Protein AF-A0A1W9RDT6-F1 (afdb_monomer_lite)

Radius of gyration: 12.03 Å; chains: 1; bounding box: 27×30×32 Å

Foldseek 3Di:
DDDDDDQQADQQAWVVVCCVVPVVLCVLCVVVVQPQDDDPDGDRDGLNVSCVVSVPVCSPVSSVVSSVVCCVVPVD

Sequence (76 aa):
MAEKNERKITFETDVEDLALKYPKSVHFLTANNVRCIRCGEPLWCSVGELFEMDHVENPEKLLSELNDFIDENYSE

Structure (mmCIF, N/CA/C/O backbone):
data_AF-A0A1W9RDT6-F1
#
_entry.id   AF-A0A1W9RDT6-F1
#
loop_
_atom_site.group_PDB
_atom_site.id
_atom_site.type_symbol
_atom_site.label_atom_id
_atom_site.label_alt_id
_atom_site.label_comp_id
_atom_site.label_asym_id
_atom_site.label_entity_id
_atom_site.label_seq_id
_atom_site.pdbx_PDB_ins_code
_atom_site.Cartn_x
_atom_site.Cartn_y
_atom_site.Cartn_z
_atom_site.occupancy
_atom_site.B_iso_or_equiv
_atom_site.auth_seq_id
_atom_site.auth_comp_id
_atom_site.auth_asym_id
_atom_site.auth_atom_id
_atom_site.pdbx_PDB_model_num
ATOM 1 N N . MET A 1 1 ? 12.562 9.426 19.890 1.00 37.78 1 MET A N 1
ATOM 2 C CA . MET A 1 1 ? 12.844 9.576 18.448 1.00 37.78 1 MET A CA 1
ATOM 3 C C . MET A 1 1 ? 11.510 9.506 17.719 1.00 37.78 1 MET A C 1
ATOM 5 O O . MET A 1 1 ? 10.797 8.544 17.943 1.00 37.78 1 MET A O 1
ATOM 9 N N . ALA A 1 2 ? 11.177 10.573 16.984 1.00 39.47 2 ALA A N 1
ATOM 10 C CA . ALA A 1 2 ? 10.024 10.790 16.096 1.00 39.47 2 ALA A CA 1
ATOM 11 C C . ALA A 1 2 ? 8.730 9.986 16.357 1.00 39.47 2 ALA A C 1
ATOM 13 O O . ALA A 1 2 ? 8.469 8.971 15.721 1.00 39.47 2 ALA A O 1
ATOM 14 N N . GLU A 1 3 ? 7.862 10.543 17.203 1.00 47.31 3 GLU A N 1
ATOM 15 C CA . GLU A 1 3 ? 6.414 10.434 17.012 1.00 47.31 3 GLU A CA 1
ATOM 16 C C . GLU A 1 3 ? 6.049 11.114 15.681 1.00 47.31 3 GLU A C 1
ATOM 18 O O . GLU A 1 3 ? 6.223 12.324 15.527 1.00 47.31 3 GLU A O 1
ATOM 23 N N . LYS A 1 4 ? 5.556 10.342 14.708 1.00 44.88 4 LYS A N 1
ATOM 24 C CA . LYS A 1 4 ? 4.766 10.858 13.585 1.00 44.88 4 LYS A CA 1
ATOM 25 C C . LYS A 1 4 ? 3.506 10.010 13.425 1.00 44.88 4 LYS A C 1
ATOM 27 O O . LYS A 1 4 ? 3.513 8.962 12.793 1.00 44.88 4 LYS A O 1
ATOM 32 N N . ASN A 1 5 ? 2.428 10.508 14.024 1.00 50.81 5 ASN A N 1
ATOM 33 C CA . ASN A 1 5 ? 1.075 10.446 13.464 1.00 50.81 5 ASN A CA 1
ATOM 34 C C . ASN A 1 5 ? 1.176 11.021 12.017 1.00 50.81 5 ASN A C 1
ATOM 36 O O . ASN A 1 5 ? 1.998 11.905 11.791 1.00 50.81 5 ASN A O 1
ATOM 40 N N . GLU A 1 6 ? 0.523 10.564 10.949 1.00 47.38 6 GLU A N 1
ATOM 41 C CA . GLU A 1 6 ? -0.905 10.339 10.707 1.00 47.38 6 GLU A CA 1
ATOM 42 C C . GLU A 1 6 ? -1.021 9.551 9.386 1.00 47.38 6 GLU A C 1
ATOM 44 O O . GLU A 1 6 ? -0.573 10.075 8.371 1.00 47.38 6 GLU A O 1
ATOM 49 N N . ARG A 1 7 ? -1.576 8.327 9.399 1.00 54.91 7 ARG A N 1
ATOM 50 C CA . ARG A 1 7 ? -2.189 7.552 8.280 1.00 54.91 7 ARG A CA 1
ATOM 51 C C . ARG A 1 7 ? -1.578 7.585 6.856 1.00 54.91 7 ARG A C 1
ATOM 53 O O . ARG A 1 7 ? -2.209 7.082 5.938 1.00 54.91 7 ARG A O 1
ATOM 60 N N . LYS A 1 8 ? -0.376 8.120 6.637 1.00 63.38 8 LYS A N 1
ATOM 61 C CA . LYS A 1 8 ? 0.252 8.241 5.318 1.00 63.38 8 LYS A CA 1
ATOM 62 C C . LYS A 1 8 ? 1.355 7.214 5.153 1.00 63.38 8 LYS A C 1
ATOM 64 O O . LYS A 1 8 ? 2.425 7.336 5.743 1.00 63.38 8 LYS A O 1
ATOM 69 N N . ILE A 1 9 ? 1.077 6.225 4.319 1.00 76.62 9 ILE A N 1
ATOM 70 C CA . ILE A 1 9 ? 2.036 5.255 3.812 1.00 76.62 9 ILE A CA 1
ATOM 71 C C . ILE A 1 9 ? 2.967 5.974 2.837 1.00 76.62 9 ILE A C 1
ATOM 73 O O . ILE A 1 9 ? 2.512 6.682 1.935 1.00 76.62 9 ILE A O 1
ATOM 77 N N . THR A 1 10 ? 4.267 5.783 3.021 1.00 80.19 10 THR A N 1
ATOM 78 C CA . THR A 1 10 ? 5.342 6.276 2.151 1.00 80.19 10 THR A CA 1
ATOM 79 C C . THR A 1 10 ? 6.103 5.108 1.524 1.00 80.19 10 THR A C 1
ATOM 81 O O . THR A 1 10 ? 5.952 3.963 1.941 1.00 80.19 10 THR A O 1
ATOM 84 N N . PHE A 1 11 ? 6.962 5.371 0.537 1.00 78.94 11 PHE A N 1
ATOM 85 C CA . PHE A 1 11 ? 7.825 4.335 -0.055 1.00 78.94 11 PHE A CA 1
ATOM 86 C C . PHE A 1 11 ? 8.789 3.689 0.944 1.00 78.94 11 PHE A C 1
ATOM 88 O O . PHE A 1 11 ? 9.159 2.531 0.777 1.00 78.94 11 PHE A O 1
ATOM 95 N N . GLU A 1 12 ? 9.161 4.431 1.985 1.00 78.31 12 GLU A N 1
ATOM 96 C CA . GLU A 1 12 ? 9.981 3.956 3.101 1.00 78.31 12 GLU A CA 1
ATOM 97 C C . GLU A 1 12 ? 9.177 3.112 4.100 1.00 78.31 12 GLU A C 1
ATOM 99 O O . GLU A 1 12 ? 9.751 2.544 5.021 1.00 78.31 12 GLU A O 1
ATOM 104 N N . THR A 1 13 ? 7.850 3.041 3.953 1.00 79.94 13 THR A N 1
ATOM 105 C CA . THR A 1 13 ? 7.015 2.202 4.813 1.00 79.94 13 THR A CA 1
ATOM 106 C C . THR A 1 13 ? 7.224 0.738 4.458 1.00 79.94 13 THR A C 1
ATOM 108 O O . THR A 1 13 ? 7.191 0.357 3.285 1.00 79.94 13 THR A O 1
ATOM 111 N N . ASP A 1 14 ? 7.406 -0.088 5.481 1.00 78.88 14 ASP A N 1
ATOM 112 C CA . ASP A 1 14 ? 7.499 -1.531 5.325 1.00 78.88 14 ASP A CA 1
ATOM 113 C C . ASP A 1 14 ? 6.154 -2.121 4.903 1.00 78.88 14 ASP A C 1
ATOM 115 O O . ASP A 1 14 ? 5.109 -1.852 5.507 1.00 78.88 14 ASP A O 1
ATOM 119 N N . VAL A 1 15 ? 6.183 -2.979 3.879 1.00 76.12 15 VAL A N 1
ATOM 120 C CA . VAL A 1 15 ? 4.999 -3.738 3.455 1.00 76.12 15 VAL A CA 1
ATOM 121 C C . VAL A 1 15 ? 4.510 -4.626 4.599 1.00 76.12 15 VAL A C 1
ATOM 123 O O . VAL A 1 15 ? 3.312 -4.865 4.698 1.00 76.12 15 VAL A O 1
ATOM 126 N N . GLU A 1 16 ? 5.399 -5.059 5.499 1.00 75.44 16 GLU A N 1
ATOM 127 C CA . GLU A 1 16 ? 5.033 -5.788 6.716 1.00 75.44 16 GLU A CA 1
ATOM 128 C C . GLU A 1 16 ? 4.132 -4.955 7.639 1.00 75.44 16 GLU A C 1
ATOM 130 O O . GLU A 1 16 ? 3.034 -5.397 7.967 1.00 75.44 16 GLU A O 1
ATOM 135 N N . ASP A 1 17 ? 4.554 -3.750 8.036 1.00 77.19 17 ASP A N 1
ATOM 136 C CA . ASP A 1 17 ? 3.771 -2.886 8.932 1.00 77.19 17 ASP A CA 1
ATOM 137 C C . ASP A 1 17 ? 2.438 -2.491 8.278 1.00 77.19 17 ASP A C 1
ATOM 139 O O . ASP A 1 17 ? 1.388 -2.510 8.925 1.00 77.19 17 ASP A O 1
ATOM 143 N N . LEU A 1 18 ? 2.457 -2.245 6.963 1.00 77.25 18 LEU A N 1
ATOM 144 C CA . LEU A 1 18 ? 1.256 -2.027 6.165 1.00 77.25 18 LEU A CA 1
ATOM 145 C C . LEU A 1 18 ? 0.341 -3.257 6.138 1.00 77.25 18 LEU A C 1
ATOM 147 O O . LEU A 1 18 ? -0.863 -3.108 6.309 1.00 77.25 18 LEU A O 1
ATOM 151 N N . ALA A 1 19 ? 0.871 -4.463 5.946 1.00 74.00 19 ALA A N 1
ATOM 152 C CA . ALA A 1 19 ? 0.090 -5.697 5.921 1.00 74.00 19 ALA A CA 1
ATOM 153 C C . ALA A 1 19 ? -0.473 -6.057 7.303 1.00 74.00 19 ALA A C 1
ATOM 155 O O . ALA A 1 19 ? -1.595 -6.555 7.398 1.00 74.00 19 ALA A O 1
ATOM 156 N N . LEU A 1 20 ? 0.288 -5.781 8.364 1.00 75.00 20 LEU A N 1
ATOM 157 C CA . LEU A 1 20 ? -0.107 -5.997 9.753 1.00 75.00 20 LEU A CA 1
ATOM 158 C C . LEU A 1 20 ? -1.209 -5.026 10.186 1.00 75.00 20 LEU A C 1
ATOM 160 O O . LEU A 1 20 ? -2.184 -5.449 10.806 1.00 75.00 20 LEU A O 1
ATOM 164 N N . LYS A 1 21 ? -1.078 -3.735 9.857 1.00 73.75 21 LYS A N 1
ATOM 165 C CA . LYS A 1 21 ? -2.075 -2.707 10.205 1.00 73.75 21 LYS A CA 1
ATOM 166 C C . LYS A 1 21 ? -3.277 -2.719 9.265 1.00 73.75 21 LYS A C 1
ATOM 168 O O . LYS A 1 21 ? -4.414 -2.560 9.706 1.00 73.75 21 LYS A O 1
ATOM 173 N N . TYR A 1 22 ? -3.029 -2.928 7.977 1.00 77.62 22 TYR A N 1
ATOM 174 C CA . TYR A 1 22 ? -4.000 -2.795 6.896 1.00 77.62 22 TYR A CA 1
ATOM 175 C C . TYR A 1 22 ? -3.950 -4.011 5.954 1.00 77.62 22 TYR A C 1
ATOM 177 O O . TYR A 1 22 ? -3.544 -3.904 4.793 1.00 77.62 22 TYR A O 1
ATOM 185 N N . PRO A 1 23 ? -4.431 -5.190 6.387 1.00 73.25 23 PRO A N 1
ATOM 186 C CA . PRO A 1 23 ? -4.427 -6.394 5.550 1.00 73.25 23 PRO A CA 1
ATOM 187 C C . PRO A 1 23 ? -5.234 -6.233 4.248 1.00 73.25 23 PRO A C 1
ATOM 189 O O . PRO A 1 23 ? -4.960 -6.905 3.254 1.00 73.25 23 PRO A O 1
ATOM 192 N N . LYS A 1 24 ? -6.205 -5.307 4.209 1.00 75.69 24 LYS A N 1
ATOM 193 C CA . LYS A 1 24 ? -6.963 -4.975 2.990 1.00 75.69 24 LYS A CA 1
ATOM 194 C C . LYS A 1 24 ? -6.107 -4.277 1.924 1.00 75.69 24 LYS A C 1
ATOM 196 O O . LYS A 1 24 ? -6.346 -4.474 0.735 1.00 75.69 24 LYS A O 1
ATOM 201 N N . SER A 1 25 ? -5.093 -3.519 2.328 1.00 73.62 25 SER A N 1
ATOM 202 C CA . SER A 1 25 ? -4.180 -2.811 1.422 1.00 73.62 25 SER A CA 1
ATOM 203 C C . SER A 1 25 ? -3.339 -3.782 0.594 1.00 73.62 25 SER A C 1
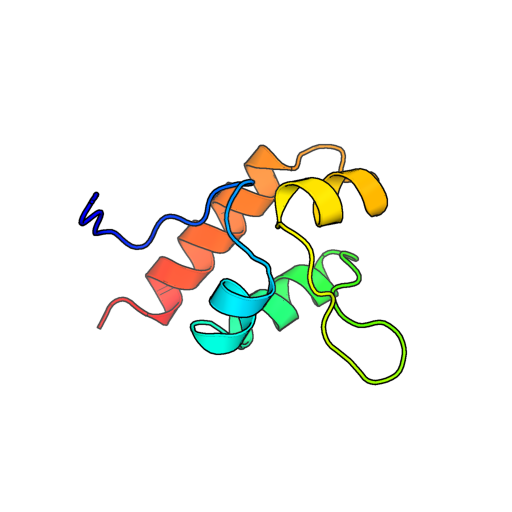ATOM 205 O O . SER A 1 25 ? -3.120 -3.563 -0.594 1.00 73.62 25 SER A O 1
ATOM 207 N N . VAL A 1 26 ? -2.969 -4.929 1.175 1.00 71.12 26 VAL A N 1
ATOM 208 C CA . VAL A 1 26 ? -2.309 -6.040 0.464 1.00 71.12 26 VAL A CA 1
ATOM 209 C C . VAL A 1 26 ? -3.207 -6.612 -0.636 1.00 71.12 26 VAL A C 1
ATOM 211 O O . VAL A 1 26 ? -2.727 -6.961 -1.716 1.00 71.12 26 VAL A O 1
ATOM 214 N N . HIS A 1 27 ? -4.519 -6.683 -0.393 1.00 71.19 27 HIS A N 1
ATOM 215 C CA . HIS A 1 27 ? -5.483 -7.139 -1.393 1.00 71.19 27 HIS A CA 1
ATOM 216 C C . HIS A 1 27 ? -5.599 -6.147 -2.559 1.00 71.19 27 HIS A C 1
ATOM 218 O O . HIS A 1 27 ? -5.613 -6.566 -3.715 1.00 71.19 27 HIS A O 1
ATOM 224 N N . PHE A 1 28 ? -5.605 -4.841 -2.268 1.00 77.12 28 PHE A N 1
ATOM 225 C CA . PHE A 1 28 ? -5.589 -3.788 -3.288 1.00 77.12 28 PHE A CA 1
ATOM 226 C C . PHE A 1 28 ? -4.317 -3.837 -4.148 1.00 77.12 28 PHE A C 1
ATOM 228 O O . PHE A 1 28 ? -4.395 -3.789 -5.375 1.00 77.12 28 PHE A O 1
ATOM 235 N N . LEU A 1 29 ? -3.150 -4.000 -3.521 1.00 73.69 29 LEU A N 1
ATOM 236 C CA . LEU A 1 29 ? -1.865 -4.159 -4.211 1.00 73.69 29 LEU A CA 1
ATOM 237 C C . LEU A 1 29 ? -1.866 -5.403 -5.114 1.00 73.69 29 LEU A C 1
ATOM 239 O O . LEU A 1 29 ? -1.551 -5.307 -6.298 1.00 73.69 29 LEU A O 1
ATOM 243 N N . THR A 1 30 ? -2.340 -6.539 -4.594 1.00 68.81 30 THR A N 1
ATOM 244 C CA . THR A 1 30 ? -2.472 -7.792 -5.360 1.00 68.81 30 THR A CA 1
ATOM 245 C C . THR A 1 30 ? -3.408 -7.637 -6.566 1.00 68.81 30 THR A C 1
ATOM 247 O O . THR A 1 30 ? -3.123 -8.170 -7.638 1.00 68.81 30 THR A O 1
ATOM 250 N N . ALA A 1 31 ? -4.508 -6.884 -6.428 1.00 69.81 31 AL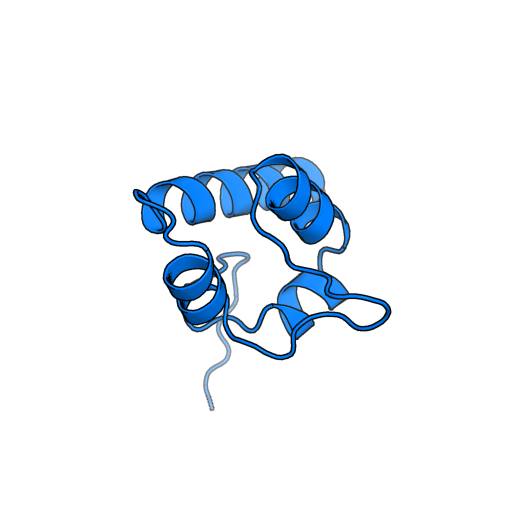A A N 1
ATOM 251 C CA . ALA A 1 31 ? -5.420 -6.583 -7.534 1.00 69.81 31 ALA A CA 1
ATOM 252 C C . ALA A 1 31 ? -4.771 -5.703 -8.620 1.00 69.81 31 ALA A C 1
ATOM 254 O O . ALA A 1 31 ? -5.090 -5.841 -9.800 1.00 69.81 31 ALA A O 1
ATOM 255 N N . ASN A 1 32 ? -3.816 -4.853 -8.238 1.00 67.88 32 ASN A N 1
ATOM 256 C CA . ASN A 1 32 ? -3.048 -3.990 -9.137 1.00 67.88 32 ASN A CA 1
ATOM 257 C C . ASN A 1 32 ? -1.804 -4.677 -9.739 1.00 67.88 32 ASN A C 1
ATOM 259 O O . ASN A 1 32 ? -0.886 -3.997 -10.178 1.00 67.88 32 ASN A O 1
ATOM 263 N N . ASN A 1 33 ? -1.776 -6.015 -9.788 1.00 63.47 33 ASN A N 1
ATOM 264 C CA . ASN A 1 33 ? -0.634 -6.844 -10.216 1.00 63.47 33 ASN A CA 1
ATOM 265 C C . ASN A 1 33 ? 0.610 -6.795 -9.323 1.00 63.47 33 ASN A C 1
ATOM 267 O O . ASN A 1 33 ? 1.524 -7.584 -9.553 1.00 63.47 33 ASN A O 1
ATOM 271 N N . VAL A 1 34 ? 0.606 -6.003 -8.251 1.00 66.94 34 VAL A N 1
ATOM 272 C CA . VAL A 1 34 ? 1.740 -5.922 -7.339 1.00 66.94 34 VAL A CA 1
ATOM 273 C C . VAL A 1 34 ? 1.774 -7.175 -6.472 1.00 66.94 34 VAL A C 1
ATOM 275 O O . VAL A 1 34 ? 0.935 -7.393 -5.592 1.00 66.94 34 VAL A O 1
ATOM 278 N N . ARG A 1 35 ? 2.751 -8.045 -6.733 1.00 55.22 35 ARG A N 1
ATOM 279 C CA . ARG A 1 35 ? 2.859 -9.342 -6.054 1.00 55.22 35 ARG A CA 1
ATOM 280 C C . ARG A 1 35 ? 3.443 -9.183 -4.653 1.00 55.22 35 ARG A C 1
ATOM 282 O O . ARG A 1 35 ? 4.616 -9.454 -4.437 1.00 55.22 35 ARG A O 1
ATOM 289 N N . CYS A 1 36 ? 2.610 -8.834 -3.674 1.00 55.88 36 CYS A N 1
ATOM 290 C CA . CYS A 1 36 ? 2.997 -8.810 -2.253 1.00 55.88 36 CYS A CA 1
ATOM 291 C C . CYS A 1 36 ? 3.247 -10.202 -1.638 1.00 55.88 36 CYS A C 1
ATOM 293 O O . CYS A 1 36 ? 3.759 -10.301 -0.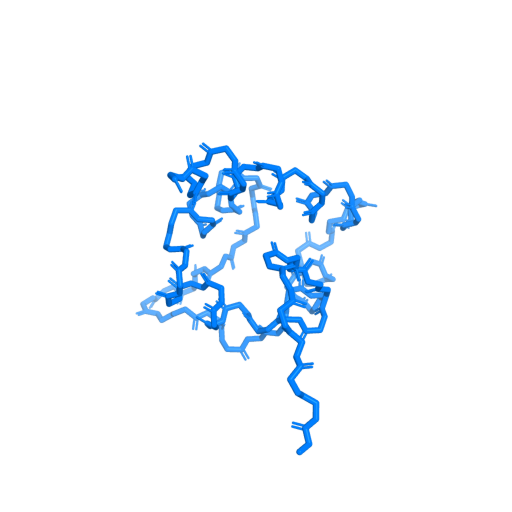524 1.00 55.88 36 CYS A O 1
ATOM 295 N N . ILE A 1 37 ? 2.861 -11.277 -2.333 1.00 53.03 37 ILE A N 1
ATOM 296 C CA . ILE A 1 37 ? 2.883 -12.652 -1.826 1.00 53.03 37 ILE A CA 1
ATOM 297 C C . ILE A 1 37 ? 3.558 -13.578 -2.831 1.00 53.03 37 ILE A C 1
ATOM 299 O O . ILE A 1 37 ? 3.030 -13.860 -3.909 1.00 53.03 37 ILE A O 1
ATOM 303 N N . ARG A 1 38 ? 4.724 -14.105 -2.451 1.00 43.19 38 ARG A N 1
ATOM 304 C CA . ARG A 1 38 ? 5.366 -15.215 -3.153 1.00 43.19 38 ARG A CA 1
ATOM 305 C C . ARG A 1 38 ? 5.201 -16.463 -2.293 1.00 43.19 38 ARG A C 1
ATOM 307 O O . ARG A 1 38 ? 5.850 -16.606 -1.270 1.00 43.19 38 ARG A O 1
ATOM 314 N N . CYS A 1 39 ? 4.342 -17.379 -2.733 1.00 40.47 39 CYS A N 1
ATOM 315 C CA . CYS A 1 39 ? 4.414 -18.792 -2.356 1.00 40.47 39 CYS A CA 1
ATOM 316 C C . CYS A 1 39 ? 4.469 -19.115 -0.838 1.00 40.47 39 CYS A C 1
ATOM 318 O O . CYS A 1 39 ? 5.126 -20.083 -0.467 1.00 40.47 39 CYS A O 1
ATOM 320 N N . GLY A 1 40 ? 3.772 -18.358 0.023 1.00 46.56 40 GLY A N 1
ATOM 321 C CA . GLY A 1 40 ? 3.542 -18.738 1.428 1.00 46.56 40 GLY A CA 1
ATOM 322 C C . GLY A 1 40 ? 3.951 -17.727 2.502 1.00 46.56 40 GLY A C 1
ATOM 323 O O . GLY A 1 40 ? 3.491 -17.883 3.628 1.00 46.56 40 GLY A O 1
ATOM 324 N N . GLU A 1 41 ? 4.717 -16.679 2.179 1.00 46.28 41 GLU A N 1
ATOM 325 C CA . GLU A 1 41 ? 5.108 -15.628 3.137 1.00 46.28 41 GLU A CA 1
ATOM 326 C C . GLU A 1 41 ? 4.981 -14.217 2.511 1.00 46.28 41 GLU A C 1
ATOM 328 O O . GLU A 1 41 ? 5.215 -14.059 1.304 1.00 46.28 41 GLU A O 1
ATOM 333 N N . PRO A 1 42 ? 4.553 -13.197 3.285 1.00 56.81 42 PRO A N 1
ATOM 334 C CA . PRO A 1 42 ? 4.539 -11.804 2.838 1.00 56.81 42 PRO A CA 1
ATOM 335 C C . PRO A 1 42 ? 5.973 -11.312 2.600 1.00 56.81 42 PRO A C 1
ATOM 337 O O . PRO A 1 42 ? 6.889 -11.663 3.339 1.00 56.81 42 PRO A O 1
ATOM 340 N N . LEU A 1 43 ? 6.185 -10.509 1.556 1.00 59.19 43 LEU A N 1
ATOM 341 C CA . LEU A 1 43 ? 7.499 -9.916 1.293 1.00 59.19 43 LEU A CA 1
ATOM 342 C C . LEU A 1 43 ? 7.899 -8.954 2.427 1.00 59.19 43 LEU A C 1
ATOM 344 O O . LEU A 1 43 ? 7.216 -7.958 2.663 1.00 59.19 43 LEU A O 1
ATOM 348 N N . TRP A 1 44 ? 9.037 -9.220 3.075 1.00 68.00 44 TRP A N 1
ATOM 349 C CA . TRP A 1 44 ? 9.720 -8.291 3.987 1.00 68.00 44 TRP A CA 1
ATOM 350 C C . TRP A 1 44 ? 10.535 -7.253 3.211 1.00 68.00 44 TRP A C 1
ATOM 352 O O . TRP A 1 44 ? 11.764 -7.241 3.256 1.00 68.00 44 TRP A O 1
ATOM 362 N N . CYS A 1 45 ? 9.847 -6.404 2.457 1.00 70.88 45 CYS A N 1
ATOM 363 C CA . CYS A 1 45 ? 10.466 -5.296 1.733 1.00 70.88 45 CYS A CA 1
ATOM 364 C C . CYS A 1 45 ? 9.685 -4.002 1.983 1.00 70.88 45 CYS A C 1
ATOM 366 O O . CYS A 1 45 ? 8.530 -4.030 2.419 1.00 70.88 45 CYS A O 1
ATOM 368 N N . SER A 1 46 ? 10.296 -2.860 1.677 1.00 80.94 46 SER A N 1
ATOM 369 C CA . SER A 1 46 ? 9.607 -1.568 1.705 1.00 80.94 46 SER A CA 1
ATOM 370 C C . SER A 1 46 ? 8.706 -1.403 0.477 1.00 80.94 46 SER A C 1
ATOM 372 O O . SER A 1 46 ? 8.952 -1.989 -0.580 1.00 80.94 46 SER A O 1
ATOM 374 N N . VAL A 1 47 ? 7.656 -0.588 0.598 1.00 79.81 47 VAL A N 1
ATOM 375 C CA . VAL A 1 47 ? 6.686 -0.336 -0.484 1.00 79.81 47 VAL A CA 1
ATOM 376 C C . VAL A 1 47 ? 7.379 0.197 -1.747 1.00 79.81 47 VAL A C 1
ATOM 378 O O . VAL A 1 47 ? 7.007 -0.182 -2.855 1.00 79.81 47 VAL A O 1
ATOM 381 N N . GLY A 1 48 ? 8.419 1.022 -1.594 1.00 77.56 48 GLY A N 1
ATOM 382 C CA . GLY A 1 48 ? 9.245 1.497 -2.708 1.00 77.56 48 GLY A CA 1
ATOM 383 C C . GLY A 1 48 ? 9.939 0.367 -3.465 1.00 77.56 48 GLY A C 1
ATOM 384 O O . GLY A 1 48 ? 9.776 0.263 -4.678 1.00 77.56 48 GLY A O 1
ATOM 385 N N . GLU A 1 49 ? 10.634 -0.523 -2.752 1.00 79.75 49 GLU A N 1
ATOM 386 C CA . GLU A 1 49 ? 11.322 -1.663 -3.373 1.00 79.75 49 GLU A CA 1
ATOM 387 C C . GLU A 1 49 ? 10.343 -2.607 -4.075 1.00 79.75 49 GLU A C 1
ATOM 389 O O . GLU A 1 49 ? 10.623 -3.101 -5.165 1.00 79.75 49 GLU A O 1
ATOM 394 N N . LEU A 1 50 ? 9.169 -2.832 -3.481 1.00 77.25 50 LEU A N 1
ATOM 395 C CA . LEU A 1 50 ? 8.108 -3.634 -4.085 1.00 77.25 50 LEU A CA 1
ATOM 396 C C . LEU A 1 50 ? 7.668 -3.055 -5.441 1.00 77.25 50 LEU A C 1
ATOM 398 O O . LEU A 1 50 ? 7.517 -3.799 -6.410 1.00 77.25 50 LEU A O 1
ATOM 402 N N . PHE A 1 51 ? 7.483 -1.735 -5.521 1.00 78.00 51 PHE A N 1
ATOM 403 C CA . PHE A 1 51 ? 7.109 -1.066 -6.766 1.00 78.00 51 PHE A CA 1
ATOM 404 C C . PHE A 1 51 ? 8.215 -1.073 -7.813 1.00 78.00 51 PHE A C 1
ATOM 406 O O . PHE A 1 51 ? 7.917 -1.243 -8.995 1.00 78.00 51 PHE A O 1
ATOM 413 N N . GLU A 1 52 ? 9.473 -0.925 -7.400 1.00 78.38 52 GLU A N 1
ATOM 414 C CA . GLU A 1 52 ? 10.608 -1.050 -8.314 1.00 78.38 52 GLU A CA 1
ATOM 415 C C . GLU A 1 52 ? 10.726 -2.474 -8.872 1.00 78.38 52 GLU A C 1
ATOM 417 O O . GLU A 1 52 ? 10.903 -2.646 -10.078 1.00 78.38 52 GLU A O 1
ATOM 422 N N . MET A 1 53 ? 10.555 -3.499 -8.030 1.00 73.19 53 MET A N 1
ATOM 423 C CA . MET A 1 53 ? 10.596 -4.906 -8.448 1.00 73.19 53 MET A CA 1
ATOM 424 C C . MET A 1 53 ? 9.473 -5.274 -9.420 1.00 73.19 53 MET A C 1
ATOM 426 O O . MET A 1 53 ? 9.696 -6.047 -10.354 1.00 73.19 53 MET A O 1
ATOM 430 N N . ASP A 1 54 ? 8.270 -4.744 -9.200 1.00 73.62 54 ASP A N 1
ATOM 431 C CA . ASP A 1 54 ? 7.111 -4.995 -10.062 1.00 73.62 54 ASP A CA 1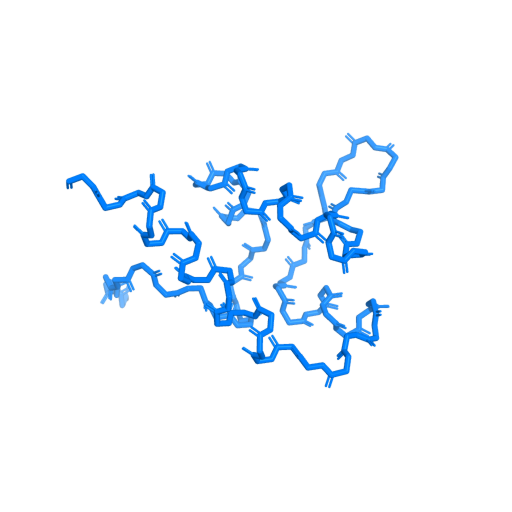
ATOM 432 C C . ASP A 1 54 ? 7.083 -4.067 -11.294 1.00 73.62 54 ASP A C 1
ATOM 434 O O . ASP A 1 54 ? 6.190 -4.172 -12.130 1.00 73.62 54 ASP A O 1
ATOM 438 N N . HIS A 1 55 ? 8.090 -3.192 -11.451 1.00 72.19 55 HIS A N 1
ATOM 439 C CA . HIS A 1 55 ? 8.178 -2.199 -12.525 1.00 72.19 55 HIS A CA 1
ATOM 440 C C . HIS A 1 55 ? 6.916 -1.329 -12.635 1.00 72.19 55 HIS A C 1
ATOM 442 O O . HIS A 1 55 ? 6.440 -1.027 -13.733 1.00 72.19 55 HIS A O 1
ATOM 448 N N . VAL A 1 56 ? 6.366 -0.906 -11.494 1.00 77.94 56 VAL A N 1
ATOM 449 C CA . VAL A 1 56 ? 5.203 -0.017 -11.472 1.00 77.94 56 VAL A CA 1
ATOM 450 C C . VAL A 1 56 ? 5.596 1.321 -12.092 1.00 77.94 56 VAL A C 1
ATOM 452 O O . VAL A 1 56 ? 6.419 2.050 -11.548 1.00 77.94 56 VAL A O 1
ATOM 455 N N . GLU A 1 57 ? 4.983 1.667 -13.227 1.00 76.06 57 GLU A N 1
ATOM 456 C CA . GLU A 1 57 ? 5.277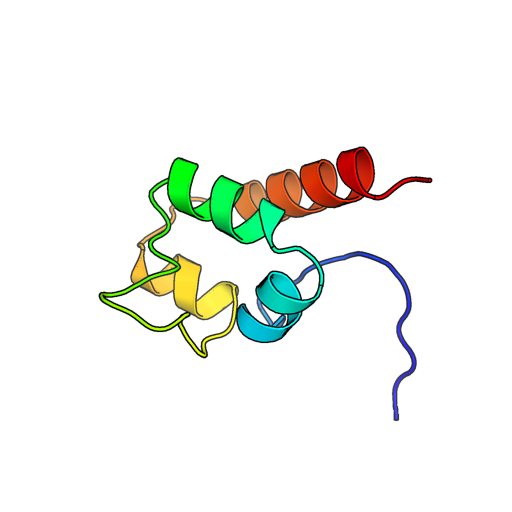 2.917 -13.945 1.00 76.06 57 GLU A CA 1
ATOM 457 C C . GLU A 1 57 ? 4.929 4.169 -13.122 1.00 76.06 57 GLU A C 1
ATOM 459 O O . GLU A 1 57 ? 5.532 5.227 -13.298 1.00 76.06 57 GLU A O 1
ATOM 464 N N . ASN A 1 58 ? 3.963 4.064 -12.200 1.00 81.31 58 ASN A N 1
ATOM 465 C CA . ASN A 1 58 ? 3.521 5.171 -11.350 1.00 81.31 58 ASN A CA 1
ATOM 466 C C . ASN A 1 58 ? 3.405 4.766 -9.869 1.00 81.31 58 ASN A C 1
ATOM 468 O O . ASN A 1 58 ? 2.290 4.648 -9.348 1.00 81.31 58 ASN A O 1
ATOM 472 N N . PRO A 1 59 ? 4.542 4.604 -9.169 1.00 77.69 59 PRO A N 1
ATOM 473 C CA . PRO A 1 59 ? 4.555 4.231 -7.759 1.00 77.69 59 PRO A CA 1
ATOM 474 C C . PRO A 1 59 ? 3.844 5.274 -6.887 1.00 77.69 59 PRO A C 1
ATOM 476 O O . PRO A 1 59 ? 3.092 4.924 -5.984 1.00 77.69 59 PRO A O 1
ATOM 479 N N . GLU A 1 60 ? 4.014 6.564 -7.197 1.00 80.94 60 GLU A N 1
ATOM 480 C CA . GLU A 1 60 ? 3.365 7.676 -6.482 1.00 80.94 60 GLU A CA 1
ATOM 481 C C . GLU A 1 60 ? 1.848 7.634 -6.604 1.00 80.94 60 GLU A C 1
ATOM 483 O O . GLU A 1 60 ? 1.140 7.815 -5.616 1.00 80.94 60 GLU A O 1
ATOM 488 N N . LYS A 1 61 ? 1.344 7.336 -7.805 1.00 83.12 61 LYS A N 1
ATOM 489 C CA . LYS A 1 61 ? -0.093 7.237 -8.042 1.00 83.12 61 LYS A CA 1
ATOM 490 C C . LYS A 1 61 ? -0.681 6.060 -7.273 1.00 83.12 61 LYS A C 1
ATOM 492 O O . LYS A 1 61 ? -1.684 6.231 -6.594 1.00 83.12 61 LYS A O 1
ATOM 497 N N . LEU A 1 62 ? -0.038 4.894 -7.335 1.00 81.94 62 LEU A N 1
ATOM 498 C CA . LEU A 1 62 ? -0.519 3.714 -6.622 1.00 81.94 62 LEU A CA 1
ATOM 499 C C . LEU A 1 62 ? -0.492 3.914 -5.101 1.00 81.94 62 LEU A C 1
ATOM 501 O O . LEU A 1 62 ? -1.423 3.514 -4.410 1.00 81.94 62 LEU A O 1
ATOM 505 N N . LEU A 1 63 ? 0.554 4.566 -4.588 1.00 81.19 63 LEU A N 1
ATOM 506 C CA . LEU A 1 63 ? 0.677 4.925 -3.178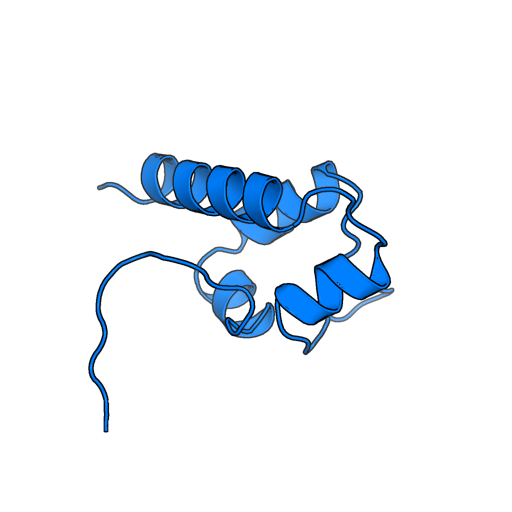 1.00 81.19 63 LEU A CA 1
ATOM 507 C C . LEU A 1 63 ? -0.417 5.914 -2.744 1.00 81.19 63 LEU A C 1
ATOM 509 O O . LEU A 1 63 ? -0.965 5.773 -1.653 1.00 81.19 63 LEU A O 1
ATOM 513 N N . SER A 1 64 ? -0.747 6.906 -3.575 1.00 84.12 64 SER A N 1
ATOM 514 C CA . SER A 1 64 ? -1.862 7.822 -3.314 1.00 84.12 64 SER A CA 1
ATOM 515 C C . SER A 1 64 ? -3.202 7.092 -3.265 1.00 84.12 64 SER A C 1
ATOM 517 O O . SER A 1 64 ? -3.928 7.273 -2.295 1.00 84.12 64 SER A O 1
ATOM 519 N N . GLU A 1 65 ? -3.492 6.225 -4.237 1.00 85.38 65 GLU A N 1
ATOM 520 C CA . GLU A 1 65 ? -4.721 5.415 -4.252 1.00 85.38 65 GLU A CA 1
ATOM 521 C C . GLU A 1 65 ? -4.796 4.483 -3.033 1.00 85.38 65 GLU A C 1
ATOM 523 O O . GLU A 1 65 ? -5.852 4.315 -2.434 1.00 85.38 65 GLU A O 1
ATOM 528 N N . LEU A 1 66 ? -3.663 3.905 -2.620 1.00 80.75 66 LEU A N 1
ATOM 529 C CA . LEU A 1 66 ? -3.578 3.057 -1.432 1.00 80.75 66 LEU A CA 1
ATOM 530 C C . LEU A 1 66 ? -3.884 3.834 -0.149 1.00 80.75 66 LEU A C 1
ATOM 532 O O . LEU A 1 66 ? -4.590 3.331 0.721 1.00 80.75 66 LEU A O 1
ATOM 536 N N . ASN A 1 67 ? -3.339 5.045 -0.027 1.00 83.56 67 ASN A N 1
ATOM 537 C CA . ASN A 1 67 ? -3.597 5.924 1.109 1.00 83.56 67 ASN A CA 1
ATOM 538 C C . ASN A 1 67 ? -5.061 6.361 1.164 1.00 83.56 67 ASN A C 1
ATOM 540 O O . ASN A 1 67 ? -5.649 6.325 2.239 1.00 83.56 67 ASN A O 1
ATOM 544 N N . ASP A 1 68 ? -5.640 6.730 0.022 1.00 84.50 68 ASP A N 1
ATOM 545 C CA . ASP A 1 68 ? -7.052 7.102 -0.096 1.00 84.50 68 ASP A CA 1
ATOM 546 C C . ASP A 1 68 ? -7.961 5.923 0.279 1.00 84.50 68 ASP A C 1
ATOM 548 O O . ASP A 1 68 ? -8.837 6.046 1.130 1.00 84.50 68 ASP A O 1
ATOM 552 N N . PHE A 1 69 ? -7.650 4.726 -0.229 1.00 83.62 69 PHE A N 1
ATOM 553 C CA . PHE A 1 69 ? -8.361 3.498 0.116 1.00 83.62 69 PHE A CA 1
ATOM 554 C C . PHE A 1 69 ? -8.281 3.165 1.613 1.00 83.62 69 PHE A C 1
ATOM 556 O O . PHE A 1 69 ? -9.275 2.723 2.195 1.00 83.62 69 PHE A O 1
ATOM 563 N N . ILE A 1 70 ? -7.113 3.342 2.244 1.00 81.56 70 ILE A N 1
ATOM 564 C CA . ILE A 1 70 ? -6.952 3.155 3.693 1.00 81.56 70 ILE A CA 1
ATOM 565 C C . ILE A 1 70 ? -7.774 4.194 4.452 1.00 81.56 70 ILE A C 1
ATOM 567 O O . ILE A 1 70 ? -8.479 3.814 5.382 1.00 81.56 70 ILE A O 1
ATOM 571 N N . ASP A 1 71 ? -7.706 5.470 4.073 1.00 82.19 71 ASP A N 1
ATOM 572 C CA . ASP A 1 71 ? -8.463 6.527 4.744 1.00 82.19 71 ASP A CA 1
ATOM 573 C C . ASP A 1 71 ? -9.972 6.263 4.643 1.00 82.19 71 ASP A C 1
ATOM 575 O O . ASP A 1 71 ? -10.638 6.191 5.669 1.00 82.19 71 ASP A O 1
ATOM 579 N N . GLU A 1 72 ? -10.499 5.939 3.460 1.00 83.12 72 GLU A N 1
ATOM 580 C CA . GLU A 1 72 ? -11.915 5.584 3.278 1.00 83.12 72 GLU A CA 1
ATOM 581 C C . GLU A 1 72 ? -12.340 4.331 4.068 1.00 83.12 72 GLU A C 1
ATOM 583 O O . GLU A 1 72 ? -13.470 4.247 4.547 1.00 83.12 72 GLU A O 1
ATOM 588 N N . ASN A 1 73 ? -11.458 3.334 4.221 1.00 77.75 73 ASN A N 1
ATOM 589 C CA . ASN A 1 73 ? -11.784 2.085 4.927 1.00 77.75 73 ASN A CA 1
ATOM 590 C C . ASN A 1 73 ? -11.578 2.140 6.449 1.00 77.75 73 ASN A C 1
ATOM 592 O O . ASN A 1 73 ? -12.112 1.268 7.136 1.00 77.75 73 ASN A O 1
ATOM 596 N N . TYR A 1 74 ? -10.769 3.075 6.955 1.00 70.25 74 TYR A N 1
ATOM 597 C CA . TYR A 1 74 ? -10.354 3.167 8.365 1.00 70.25 74 TYR A CA 1
ATOM 598 C C . TYR A 1 74 ? -10.644 4.546 8.997 1.00 70.25 74 TYR A C 1
ATOM 600 O O . TYR A 1 74 ? -10.206 4.820 10.120 1.00 70.25 74 TYR A O 1
ATOM 608 N N . SER A 1 75 ? -11.369 5.423 8.298 1.00 60.94 75 SER A N 1
ATOM 609 C CA . SER A 1 75 ? -11.981 6.629 8.863 1.00 60.94 75 SER A CA 1
ATOM 610 C C . SER A 1 75 ? -13.274 6.243 9.594 1.00 60.94 75 SER A C 1
ATOM 612 O O . SER A 1 75 ? -14.366 6.265 9.029 1.00 60.94 75 SER A O 1
ATOM 614 N N . GLU A 1 76 ? -13.119 5.828 10.854 1.00 49.94 76 GLU A N 1
ATOM 615 C CA . GLU A 1 76 ? -14.185 5.766 11.870 1.00 49.94 76 GLU A CA 1
ATOM 616 C C . GLU A 1 76 ? -14.052 6.935 12.853 1.00 49.94 76 GLU A C 1
ATOM 618 O O . GLU A 1 76 ? -12.903 7.239 13.267 1.00 49.94 76 GLU A O 1
#

Secondary structure (DSSP, 8-state):
-----S----TTSBHHHHHHH-HHHHHHHHHTT---EETTEE--SBHHHHHHHTT-S-HHHHHHHHHHHHHHHH--

pLDDT: mean 70.16, std 12.81, range [37.78, 85.38]